Protein AF-A0A927H2R9-F1 (afdb_monomer_lite)

Secondary structure (DSSP, 8-state):
---SEEEEE---TTS-----TT--EEEEEEEEE-TTS-B--EEEEEEEEEETTS-EEE-TTEEEEEEEETTEEEEEEEEE-HHHH-GGGEEEEEEEEEEE-S-TTEEEE------TT---SB-TT--EEEEEE-GGGGSS-SS-SS-TT-EEEEEEE-EEEESS--SS--PPP----

Sequence (177 aa):
MQERISITNCCNVDIPFIPVEGANHGTILREPSDERGEPVPDYYVQLEGRRHHGGSEELQYFDVDMHAYSGDTSLRNFHVNLEELKPGSLQSLILRVIASSGSSFVTYHGISGDTNGGQQPYDADGTWHAALDLSPLLGDTEVKFFHPFTTTLVELRLNREPLPLTGPNKVCWFDQA

Radius of gyration: 17.59 Å; chains: 1; bounding box: 37×40×55 Å

Foldseek 3Di:
DDDQKDKAFDPDPPDDPDDDPLFFEKEKEPFQAEPVRHGQQDKDKWKWFDFPPGHIDTQVQWCPDWDQDPVGNSIIMTTGRCVVSVLVRTQWMKMKMKTDPQALFKAWAGDAPDPPPPDDQADSRRIGIHIDTCNVQSDPDPGHCDDGNTYMYMYGYIHMGTPDPPDDDDDDDDDDD

pLDDT: mean 77.11, std 12.77, range [37.03, 93.0]

Organism: NCBI:txid2772510

Structure (mmCIF, N/CA/C/O backbone):
data_AF-A0A927H2R9-F1
#
_entry.id   AF-A0A927H2R9-F1
#
loop_
_atom_site.group_PDB
_atom_site.id
_atom_site.type_symbol
_atom_site.label_atom_id
_atom_site.label_alt_id
_atom_site.label_comp_id
_atom_site.label_asym_id
_atom_site.label_entity_id
_atom_site.label_seq_id
_atom_site.pdbx_PDB_ins_code
_atom_site.Cartn_x
_atom_site.Cartn_y
_atom_site.Cartn_z
_atom_site.occupancy
_atom_site.B_iso_or_equiv
_atom_site.auth_seq_id
_atom_site.auth_comp_id
_atom_site.auth_asym_id
_atom_site.auth_atom_id
_atom_site.pdbx_PDB_model_num
ATOM 1 N N . MET A 1 1 ? -9.712 2.542 -19.108 1.00 37.03 1 MET A N 1
ATOM 2 C CA . MET A 1 1 ? -8.774 3.075 -18.100 1.00 37.03 1 MET A CA 1
ATOM 3 C C . MET A 1 1 ? -8.726 2.031 -17.003 1.00 37.03 1 MET A C 1
ATOM 5 O O . MET A 1 1 ? -9.767 1.770 -16.422 1.00 37.03 1 MET A O 1
ATOM 9 N N . GLN A 1 2 ? -7.614 1.313 -16.860 1.00 49.06 2 GLN A N 1
ATOM 10 C CA . GLN A 1 2 ? -7.497 0.233 -15.878 1.00 49.06 2 GLN A CA 1
ATOM 11 C C . GLN A 1 2 ? -7.221 0.851 -14.506 1.00 49.06 2 GLN A C 1
ATOM 13 O O . GLN A 1 2 ? -6.422 1.783 -14.403 1.00 49.06 2 GLN A O 1
ATOM 18 N N . GLU A 1 3 ? -7.925 0.377 -13.485 1.00 58.41 3 GLU A N 1
ATOM 19 C CA . GLU A 1 3 ? -7.729 0.794 -12.100 1.00 58.41 3 GLU A CA 1
ATOM 20 C C . GLU A 1 3 ? -6.330 0.345 -11.650 1.00 58.41 3 GLU A C 1
ATOM 22 O O . GLU A 1 3 ? -5.998 -0.840 -11.725 1.00 58.41 3 GLU A O 1
ATOM 27 N N . ARG A 1 4 ? -5.471 1.317 -11.309 1.00 74.69 4 ARG A N 1
ATOM 28 C CA . ARG A 1 4 ? -4.055 1.088 -10.957 1.00 74.69 4 ARG A CA 1
ATOM 29 C C . ARG A 1 4 ? -3.844 0.843 -9.464 1.00 74.69 4 ARG A C 1
ATOM 31 O O . ARG A 1 4 ? -2.785 0.361 -9.076 1.00 74.69 4 ARG A O 1
ATOM 38 N N . ILE A 1 5 ? -4.836 1.204 -8.654 1.00 77.88 5 ILE A N 1
ATOM 39 C CA . ILE A 1 5 ? -4.886 0.967 -7.214 1.00 77.88 5 ILE A CA 1
ATOM 40 C C . ILE A 1 5 ? -6.316 0.597 -6.866 1.00 77.88 5 ILE A C 1
ATOM 42 O O . ILE A 1 5 ? -7.228 1.331 -7.239 1.00 77.88 5 ILE A O 1
ATOM 46 N N . SER A 1 6 ? -6.484 -0.488 -6.120 1.00 83.19 6 SER A N 1
ATOM 47 C CA . SER A 1 6 ? -7.757 -0.862 -5.510 1.00 83.19 6 SER A CA 1
ATOM 48 C C . SER A 1 6 ? -7.561 -1.030 -4.010 1.00 83.19 6 SER A C 1
ATOM 50 O O . SER A 1 6 ? -6.580 -1.632 -3.568 1.00 83.19 6 SER A O 1
ATOM 52 N N . ILE A 1 7 ? -8.476 -0.466 -3.223 1.00 84.81 7 ILE A N 1
ATOM 53 C CA . ILE A 1 7 ? -8.497 -0.614 -1.768 1.00 84.81 7 ILE A CA 1
ATOM 54 C C . ILE A 1 7 ? -9.873 -1.131 -1.383 1.00 84.81 7 ILE A C 1
ATOM 56 O O . ILE A 1 7 ? -10.887 -0.506 -1.689 1.00 84.81 7 ILE A O 1
ATOM 60 N N . THR A 1 8 ? -9.911 -2.292 -0.737 1.00 84.12 8 THR A N 1
ATOM 61 C CA . THR A 1 8 ? -11.159 -2.991 -0.406 1.00 84.12 8 THR A CA 1
ATOM 62 C C . THR A 1 8 ? -11.066 -3.668 0.955 1.00 84.12 8 THR A C 1
ATOM 64 O O . THR A 1 8 ? -9.979 -3.938 1.463 1.00 84.12 8 THR A O 1
ATOM 67 N N . ASN A 1 9 ? -12.212 -3.966 1.568 1.00 82.44 9 ASN A N 1
ATOM 68 C CA . ASN A 1 9 ? -12.231 -4.833 2.744 1.00 82.44 9 ASN A CA 1
ATOM 69 C C . ASN A 1 9 ? -11.858 -6.257 2.311 1.00 82.44 9 ASN A C 1
ATOM 71 O O . ASN A 1 9 ? -12.445 -6.800 1.373 1.00 82.44 9 ASN A O 1
ATOM 75 N N . CYS A 1 10 ? -10.889 -6.870 2.985 1.00 75.62 10 CYS A N 1
ATOM 76 C CA . CYS A 1 10 ? -10.442 -8.208 2.634 1.00 75.62 10 CYS A CA 1
ATOM 77 C C . CYS A 1 10 ? -11.436 -9.257 3.148 1.00 75.62 10 CYS A C 1
ATOM 79 O O . CYS A 1 10 ? -11.707 -9.337 4.345 1.00 75.62 10 CYS A O 1
ATOM 81 N N . CYS A 1 11 ? -11.945 -10.095 2.245 1.00 67.38 11 CYS A N 1
ATOM 82 C CA . CYS A 1 11 ? -12.765 -11.265 2.572 1.00 67.38 11 CYS A CA 1
ATOM 83 C C . CYS A 1 11 ? -12.042 -12.597 2.311 1.00 67.38 11 CYS A C 1
ATOM 85 O O . CYS A 1 11 ? -12.672 -13.653 2.353 1.00 67.38 11 CYS A O 1
ATOM 87 N N . ASN A 1 12 ? -10.749 -12.559 1.969 1.00 64.12 12 ASN A N 1
ATOM 88 C CA . ASN A 1 12 ? -10.028 -13.750 1.542 1.00 64.12 12 ASN A CA 1
ATOM 89 C C . ASN A 1 12 ? -9.685 -14.642 2.744 1.00 64.12 12 ASN A C 1
ATOM 91 O O . ASN A 1 12 ? -8.785 -14.334 3.522 1.00 64.12 12 ASN A O 1
ATOM 95 N N . VAL A 1 13 ? -10.413 -15.751 2.872 1.00 60.00 13 VAL A N 1
ATOM 96 C CA . VAL A 1 13 ? -10.238 -16.769 3.921 1.00 60.00 13 VAL A CA 1
ATOM 97 C C . VAL A 1 13 ? -8.981 -17.625 3.738 1.00 60.00 13 VAL A C 1
ATOM 99 O O . VAL A 1 13 ? -8.578 -18.296 4.684 1.00 60.00 13 VAL A O 1
ATOM 102 N N . ASP A 1 14 ? -8.342 -17.575 2.566 1.00 58.56 14 ASP A N 1
ATOM 103 C CA . ASP A 1 14 ? -7.143 -18.367 2.263 1.00 58.56 14 ASP A CA 1
ATOM 104 C C . ASP A 1 14 ? -5.834 -17.683 2.697 1.00 58.56 14 ASP A C 1
ATOM 106 O O . ASP A 1 14 ? -4.761 -18.287 2.632 1.00 58.56 14 ASP A O 1
ATOM 110 N N . ILE A 1 15 ? -5.899 -16.427 3.154 1.00 61.75 15 ILE A N 1
ATOM 111 C CA . ILE A 1 15 ? -4.728 -15.709 3.663 1.00 61.75 15 ILE A CA 1
ATOM 112 C C . ILE A 1 15 ? -4.642 -15.949 5.172 1.00 61.75 15 ILE A C 1
ATOM 114 O O . ILE A 1 15 ? -5.603 -15.649 5.886 1.00 61.75 15 ILE A O 1
ATOM 118 N N . PRO A 1 16 ? -3.517 -16.475 5.690 1.00 58.66 16 PRO A N 1
ATOM 119 C CA . PRO A 1 16 ? -3.391 -16.751 7.110 1.00 58.66 16 PRO A CA 1
ATOM 120 C C . PRO A 1 16 ? -3.493 -15.445 7.901 1.00 58.66 16 PRO A C 1
ATOM 122 O O . PRO A 1 16 ? -2.617 -14.582 7.837 1.00 58.66 16 PRO A O 1
ATOM 125 N N . PHE A 1 17 ? -4.572 -15.305 8.670 1.00 65.06 17 PHE A N 1
ATOM 126 C CA . PHE A 1 17 ? -4.634 -14.319 9.736 1.00 65.06 17 PHE A CA 1
ATOM 127 C C . PHE A 1 17 ? -3.810 -14.853 10.906 1.00 65.06 17 PHE A C 1
ATOM 129 O O . PHE A 1 17 ? -4.227 -15.790 11.589 1.00 65.06 17 PHE A O 1
ATOM 136 N N . ILE A 1 18 ? -2.623 -14.286 11.104 1.00 69.81 18 ILE A N 1
ATOM 137 C CA . ILE A 1 18 ? -1.761 -14.603 12.240 1.00 69.81 18 ILE A CA 1
ATOM 138 C C . ILE A 1 18 ? -2.035 -13.547 13.314 1.00 69.81 18 ILE A C 1
ATOM 140 O O . ILE A 1 18 ? -1.787 -12.366 13.078 1.00 69.81 18 ILE A O 1
ATOM 144 N N . PRO A 1 19 ? -2.589 -13.919 14.480 1.00 70.12 19 PRO A N 1
ATOM 145 C CA . PRO A 1 19 ? -2.711 -12.985 15.586 1.00 70.12 19 PRO A CA 1
ATOM 146 C C . PRO A 1 19 ? -1.312 -12.588 16.065 1.00 70.12 19 PRO A C 1
ATOM 148 O O . PRO A 1 19 ? -0.526 -13.451 16.453 1.00 70.12 19 PRO A O 1
ATOM 151 N N . VAL A 1 20 ? -1.026 -11.289 16.059 1.00 77.81 20 VAL A N 1
ATOM 152 C CA . VAL A 1 20 ? 0.207 -10.716 16.608 1.00 77.81 20 VAL A CA 1
ATOM 153 C C . VAL A 1 20 ? -0.160 -9.981 17.890 1.00 77.81 20 VAL A C 1
ATOM 155 O O . VAL A 1 20 ? -1.129 -9.220 17.919 1.00 77.81 20 VAL A O 1
ATOM 158 N N . GLU A 1 21 ? 0.573 -10.234 18.972 1.00 80.19 21 GLU A N 1
ATOM 159 C CA . GLU A 1 21 ? 0.324 -9.569 20.252 1.00 80.19 21 GLU A CA 1
ATOM 160 C C . GLU A 1 21 ? 0.441 -8.045 20.093 1.00 80.19 21 GLU A C 1
ATOM 162 O O . GLU A 1 21 ? 1.372 -7.538 19.475 1.00 80.19 21 GLU A O 1
ATOM 167 N N . GLY A 1 22 ? -0.544 -7.311 20.612 1.00 82.81 22 GLY A N 1
ATOM 168 C CA . GLY A 1 22 ? -0.628 -5.857 20.461 1.00 82.81 22 GLY A CA 1
ATOM 169 C C . GLY A 1 22 ? -1.193 -5.382 19.117 1.00 82.81 22 GLY A C 1
ATOM 170 O O . GLY A 1 22 ? -1.688 -4.264 19.046 1.00 82.81 22 GLY A O 1
ATOM 171 N N . ALA A 1 23 ? -1.228 -6.203 18.064 1.00 83.94 23 ALA A N 1
ATOM 172 C CA . ALA A 1 23 ? -1.874 -5.822 16.810 1.00 83.94 23 ALA A CA 1
ATOM 173 C C . ALA A 1 23 ? -3.375 -6.140 16.836 1.00 83.94 23 ALA A C 1
ATOM 175 O O . ALA A 1 23 ? -3.801 -7.241 17.184 1.00 83.94 23 ALA A O 1
ATOM 176 N N . ASN A 1 24 ? -4.196 -5.178 16.422 1.00 86.19 24 ASN A N 1
ATOM 177 C CA . ASN A 1 24 ? -5.655 -5.324 16.372 1.00 86.19 24 ASN A CA 1
ATOM 178 C C . ASN A 1 24 ? -6.247 -4.941 15.006 1.00 86.19 24 ASN A C 1
ATOM 180 O O . ASN A 1 24 ? -7.467 -4.885 14.853 1.00 86.19 24 ASN A O 1
ATOM 184 N N . HIS A 1 25 ? -5.394 -4.717 14.008 1.00 84.38 25 HIS A N 1
ATOM 185 C CA . HIS A 1 25 ? -5.754 -4.508 12.613 1.00 84.38 25 HIS A CA 1
ATOM 186 C C . HIS A 1 25 ? -4.673 -5.095 11.701 1.00 84.38 25 HIS A C 1
ATOM 188 O O . HIS A 1 25 ? -3.488 -5.043 12.028 1.00 84.38 25 HIS A O 1
ATOM 194 N N . GLY A 1 26 ? -5.080 -5.658 10.564 1.00 81.62 26 GLY A N 1
ATOM 195 C CA . GLY A 1 26 ? -4.158 -6.147 9.537 1.00 81.62 26 GLY A CA 1
ATOM 196 C C . GLY A 1 26 ? -4.320 -5.371 8.236 1.00 81.62 26 GLY A C 1
ATOM 197 O O . GLY A 1 26 ? -5.429 -4.997 7.859 1.00 81.62 26 GLY A O 1
ATOM 198 N N . THR A 1 27 ? -3.235 -5.157 7.510 1.00 79.50 27 THR A N 1
ATOM 199 C CA . THR A 1 27 ? -3.252 -4.608 6.155 1.00 79.50 27 THR A CA 1
ATOM 200 C C . THR A 1 27 ? -2.537 -5.580 5.237 1.00 79.50 27 THR A C 1
ATOM 202 O O . THR A 1 27 ? -1.360 -5.864 5.418 1.00 79.50 27 THR A O 1
ATOM 205 N N . ILE A 1 28 ? -3.239 -6.083 4.230 1.00 77.62 28 ILE A N 1
ATOM 206 C CA . ILE A 1 28 ? -2.649 -6.950 3.216 1.00 77.62 28 ILE A CA 1
ATOM 207 C C . ILE A 1 28 ? -2.330 -6.096 2.000 1.00 77.62 28 ILE A C 1
ATOM 209 O O . ILE A 1 28 ? -3.234 -5.517 1.396 1.00 77.62 28 ILE A O 1
ATOM 213 N N . LEU A 1 29 ? -1.059 -6.072 1.607 1.00 75.88 29 LEU A N 1
ATOM 214 C CA . LEU A 1 29 ? -0.679 -5.670 0.262 1.00 75.88 29 LEU A CA 1
ATOM 215 C C . LEU A 1 29 ? -0.676 -6.923 -0.608 1.00 75.88 29 LEU A C 1
ATOM 217 O O . LEU A 1 29 ? 0.130 -7.834 -0.395 1.00 75.88 29 LEU A O 1
ATOM 221 N N . ARG A 1 30 ? -1.616 -6.987 -1.549 1.00 67.81 30 ARG A N 1
ATOM 222 C CA . ARG A 1 30 ? -1.747 -8.116 -2.461 1.00 67.81 30 ARG A CA 1
ATOM 223 C C . ARG A 1 30 ? -1.168 -7.761 -3.815 1.00 67.81 30 ARG A C 1
ATOM 225 O O . ARG A 1 30 ? -1.626 -6.803 -4.430 1.00 67.81 30 ARG A O 1
ATOM 232 N N . GLU A 1 31 ? -0.205 -8.579 -4.236 1.00 67.31 31 GLU A N 1
ATOM 233 C CA . GLU A 1 31 ? 0.329 -8.664 -5.593 1.00 67.31 31 GLU A CA 1
ATOM 234 C C . GLU A 1 31 ? 0.568 -7.268 -6.180 1.00 67.31 31 GLU A C 1
ATOM 236 O O . GLU A 1 31 ? -0.122 -6.889 -7.133 1.00 67.31 31 GLU A O 1
ATOM 241 N N . PRO A 1 32 ? 1.519 -6.467 -5.640 1.00 71.19 32 PRO A N 1
ATOM 242 C CA . PRO A 1 32 ? 2.119 -5.455 -6.483 1.00 71.19 32 PRO A CA 1
ATOM 243 C C . PRO A 1 32 ? 2.595 -6.193 -7.734 1.00 71.19 32 PRO A C 1
ATOM 245 O O . PRO A 1 32 ? 3.472 -7.050 -7.666 1.00 71.19 32 PRO A O 1
ATOM 248 N N . SER A 1 33 ? 1.907 -5.954 -8.841 1.00 79.94 33 SER A N 1
ATOM 249 C CA . SER A 1 33 ? 2.066 -6.693 -10.088 1.00 79.94 33 SER A CA 1
ATOM 250 C C . SER A 1 33 ? 2.318 -5.705 -11.205 1.00 79.94 33 SER A C 1
ATOM 252 O O . SER A 1 33 ? 1.839 -4.565 -11.167 1.00 79.94 33 SER A O 1
ATOM 254 N N . ASP A 1 34 ? 3.117 -6.119 -12.179 1.00 82.50 34 ASP A N 1
ATOM 255 C CA . ASP A 1 34 ? 3.287 -5.333 -13.385 1.00 82.50 34 ASP A CA 1
ATOM 256 C C . ASP A 1 34 ? 2.069 -5.472 -14.324 1.00 82.50 34 ASP A C 1
ATOM 258 O O . ASP A 1 34 ? 1.121 -6.222 -14.072 1.00 82.50 34 ASP A O 1
ATOM 262 N N . GLU A 1 35 ? 2.069 -4.750 -15.443 1.00 80.88 35 GLU A N 1
ATOM 263 C CA . GLU A 1 35 ? 0.966 -4.744 -16.404 1.00 80.88 35 GLU A CA 1
ATOM 264 C C . GLU A 1 35 ? 0.747 -6.096 -17.098 1.00 80.88 35 GLU A C 1
ATOM 266 O O . GLU A 1 35 ? -0.255 -6.279 -17.794 1.00 80.88 35 GLU A O 1
ATOM 271 N N . ARG A 1 36 ? 1.684 -7.034 -16.930 1.00 82.56 36 ARG A N 1
ATOM 272 C CA . ARG A 1 36 ? 1.667 -8.388 -17.492 1.00 82.56 36 ARG A CA 1
ATOM 273 C C . ARG A 1 36 ? 1.164 -9.409 -16.475 1.00 82.56 36 ARG A C 1
ATOM 275 O O . ARG A 1 36 ? 0.978 -10.565 -16.843 1.00 82.56 36 ARG A O 1
ATOM 282 N N . GLY A 1 37 ? 0.898 -8.977 -15.240 1.00 79.12 37 GLY A N 1
ATOM 283 C CA . GLY A 1 37 ? 0.522 -9.846 -14.132 1.00 79.12 37 GLY A CA 1
ATOM 284 C C . GLY A 1 37 ? 1.718 -10.539 -13.482 1.00 79.12 37 GLY A C 1
ATOM 285 O O . GLY A 1 37 ? 1.513 -11.492 -12.735 1.00 79.12 37 GLY A O 1
ATOM 286 N N . GLU A 1 38 ? 2.948 -10.092 -13.756 1.00 82.31 38 GLU A N 1
ATOM 287 C CA . GLU A 1 38 ? 4.133 -10.621 -13.084 1.00 82.31 38 GLU A CA 1
ATOM 288 C C . GLU A 1 38 ? 4.301 -9.943 -11.715 1.00 82.31 38 GLU A C 1
ATOM 290 O O . GLU A 1 38 ? 4.062 -8.736 -11.592 1.00 82.31 38 GLU A O 1
ATOM 295 N N . PRO A 1 39 ? 4.717 -10.680 -10.672 1.00 82.00 39 PRO A N 1
ATOM 296 C CA . PRO A 1 39 ? 4.895 -10.119 -9.339 1.00 82.00 39 PRO A CA 1
ATOM 297 C C . PRO A 1 39 ? 6.041 -9.101 -9.303 1.00 82.00 39 PRO A C 1
ATOM 299 O O . PRO A 1 39 ? 7.052 -9.238 -9.994 1.00 82.00 39 PRO A O 1
ATOM 302 N N . VAL A 1 40 ? 5.914 -8.111 -8.421 1.00 84.25 40 VAL A N 1
ATOM 303 C CA . VAL A 1 40 ? 6.962 -7.157 -8.045 1.00 84.25 40 VAL A CA 1
ATOM 304 C C . VAL A 1 40 ? 7.588 -7.658 -6.739 1.00 84.25 40 VAL A C 1
ATOM 306 O O . VAL A 1 40 ? 7.020 -7.447 -5.667 1.00 84.25 40 VAL A O 1
ATOM 309 N N . PRO A 1 41 ? 8.727 -8.373 -6.785 1.00 75.56 41 PRO A N 1
ATOM 310 C CA . PRO A 1 41 ? 9.255 -9.064 -5.608 1.00 75.56 41 PRO A CA 1
ATOM 311 C C . PRO A 1 41 ? 9.970 -8.127 -4.627 1.00 75.56 41 PRO A C 1
ATOM 313 O O . PRO A 1 41 ? 9.967 -8.382 -3.420 1.00 75.56 41 PRO A O 1
ATOM 316 N N . ASP A 1 42 ? 10.583 -7.058 -5.138 1.00 85.25 42 ASP A N 1
ATOM 317 C CA . ASP A 1 42 ? 11.377 -6.116 -4.356 1.00 85.25 42 ASP A CA 1
ATOM 318 C C . ASP A 1 42 ? 10.653 -4.776 -4.259 1.00 85.25 42 ASP A C 1
ATOM 320 O O . ASP A 1 42 ? 10.629 -3.969 -5.194 1.00 85.25 42 ASP A O 1
ATOM 324 N N . TYR A 1 43 ? 10.001 -4.576 -3.120 1.00 86.38 43 TYR A N 1
ATOM 325 C CA . TYR A 1 43 ? 9.338 -3.333 -2.796 1.00 86.38 43 TYR A CA 1
ATOM 326 C C . TYR A 1 43 ? 9.353 -3.089 -1.289 1.00 86.38 43 TYR A C 1
ATOM 328 O O . TYR A 1 43 ? 9.399 -4.012 -0.474 1.00 86.38 43 TYR A O 1
ATOM 336 N N . TYR A 1 44 ? 9.256 -1.816 -0.940 1.00 86.81 44 TYR A N 1
ATOM 337 C CA . TYR A 1 44 ? 9.148 -1.308 0.411 1.00 86.81 44 TYR A CA 1
ATOM 338 C C . TYR A 1 44 ? 7.935 -0.384 0.494 1.00 86.81 44 TYR A C 1
ATOM 340 O O . TYR A 1 44 ? 7.669 0.398 -0.423 1.00 86.81 44 TYR A O 1
ATOM 348 N N . VAL A 1 45 ? 7.191 -0.482 1.592 1.00 86.69 45 VAL A N 1
ATOM 349 C CA . VAL A 1 45 ? 6.050 0.387 1.871 1.00 86.69 45 VAL A CA 1
ATOM 350 C C . VAL A 1 45 ? 6.194 1.026 3.236 1.00 86.69 45 VAL A C 1
ATOM 352 O O . VAL A 1 45 ? 6.668 0.400 4.176 1.00 86.69 45 VAL A O 1
ATOM 355 N N . GLN A 1 46 ? 5.746 2.269 3.343 1.00 87.31 46 GLN A N 1
ATOM 356 C CA . GLN A 1 46 ? 5.787 3.030 4.583 1.00 87.31 46 GLN A CA 1
ATOM 357 C C . GLN A 1 46 ? 4.562 3.927 4.672 1.00 87.31 46 GLN A C 1
ATOM 359 O O . GLN A 1 46 ? 4.179 4.557 3.687 1.00 87.31 46 GLN A O 1
ATOM 364 N N . LEU A 1 47 ? 3.960 4.021 5.855 1.00 89.19 47 LEU A N 1
ATOM 365 C CA . LEU A 1 47 ? 2.903 4.992 6.109 1.00 89.19 47 LEU A CA 1
ATOM 366 C C . LEU A 1 47 ? 3.464 6.239 6.792 1.00 89.19 47 LEU A C 1
ATOM 368 O O . LEU A 1 47 ? 4.187 6.161 7.783 1.00 89.19 47 LEU A O 1
ATOM 372 N N . GLU A 1 48 ? 3.068 7.400 6.289 1.00 91.44 48 GLU A N 1
ATOM 373 C CA . GLU A 1 48 ? 3.296 8.693 6.921 1.00 91.44 48 GLU A CA 1
ATOM 374 C C . GLU A 1 48 ? 1.964 9.317 7.314 1.00 91.44 48 GLU A C 1
ATOM 376 O O . GLU A 1 48 ? 0.990 9.290 6.560 1.00 91.44 48 GLU A O 1
ATOM 381 N N . GLY A 1 49 ? 1.921 9.906 8.501 1.00 91.19 49 GLY A N 1
ATOM 382 C CA . GLY A 1 49 ? 0.742 10.573 9.020 1.00 91.19 49 GLY A CA 1
ATOM 383 C C . GLY A 1 49 ? 1.064 11.976 9.497 1.00 91.19 49 GLY A C 1
ATOM 384 O O . GLY A 1 49 ? 2.158 12.255 9.981 1.00 91.19 49 GLY A O 1
ATOM 385 N N . ARG A 1 50 ? 0.083 12.872 9.414 1.00 92.44 50 ARG A N 1
ATOM 386 C CA . ARG A 1 50 ? 0.128 14.161 10.114 1.00 92.44 50 ARG A CA 1
ATOM 387 C C . ARG A 1 50 ? -0.975 14.187 11.147 1.00 92.44 50 ARG A C 1
ATOM 389 O O . ARG A 1 50 ? -2.120 13.916 10.804 1.00 92.44 50 ARG A O 1
ATOM 396 N N . ARG A 1 51 ? -0.671 14.545 12.395 1.00 90.69 51 ARG A N 1
ATOM 397 C CA . ARG A 1 51 ? -1.687 14.653 13.459 1.00 90.69 51 ARG A CA 1
ATOM 398 C C . ARG A 1 51 ? -2.302 16.049 13.528 1.00 90.69 51 ARG A C 1
ATOM 400 O O . ARG A 1 51 ? -1.636 17.034 13.221 1.00 90.69 51 ARG A O 1
ATOM 407 N N . HIS A 1 52 ? -3.536 16.149 14.029 1.00 81.94 52 HIS A N 1
ATOM 408 C CA . HIS A 1 52 ? -4.239 17.432 14.219 1.00 81.94 52 HIS A CA 1
ATOM 409 C C . HIS A 1 52 ? -3.448 18.473 15.035 1.00 81.94 52 HIS A C 1
ATOM 411 O O . HIS A 1 52 ? -3.567 19.673 14.794 1.00 81.94 52 HIS A O 1
ATOM 417 N N . HIS A 1 53 ? -2.633 18.019 15.990 1.00 76.31 53 HIS A N 1
ATOM 418 C CA . HIS A 1 53 ? -1.804 18.867 16.854 1.00 76.31 53 HIS A CA 1
ATOM 419 C C . HIS A 1 53 ? -0.313 18.488 16.803 1.00 76.31 53 HIS A C 1
ATOM 421 O O . HIS A 1 53 ? 0.412 18.724 17.766 1.00 76.31 53 HIS A O 1
ATOM 427 N N . GLY A 1 54 ? 0.145 17.887 15.699 1.00 76.69 54 GLY A N 1
ATOM 428 C CA . GLY A 1 54 ? 1.515 17.388 15.551 1.00 76.69 54 GLY A CA 1
ATOM 429 C C . GLY A 1 54 ? 2.144 17.687 14.190 1.00 76.69 54 GLY A C 1
ATOM 430 O O . GLY A 1 54 ? 1.513 18.256 13.295 1.00 76.69 54 GLY A O 1
ATOM 431 N N . GLY A 1 55 ? 3.417 17.313 14.058 1.00 78.44 55 GLY A N 1
ATOM 432 C CA . GLY A 1 55 ? 4.138 17.326 12.786 1.00 78.44 55 GLY A CA 1
ATOM 433 C C . GLY A 1 55 ? 3.747 16.155 11.880 1.00 78.44 55 GLY A C 1
ATOM 434 O O . GLY A 1 55 ? 2.914 15.324 12.242 1.00 78.44 55 GLY A O 1
ATOM 435 N N . SER A 1 56 ? 4.353 16.115 10.693 1.00 83.19 56 SER A N 1
ATOM 436 C CA . SER A 1 56 ? 4.380 14.898 9.878 1.00 83.19 56 SER A CA 1
ATOM 437 C C . SER A 1 56 ? 5.323 13.898 10.535 1.00 83.19 56 SER A C 1
ATOM 439 O O . SER A 1 56 ? 6.416 14.283 10.952 1.00 83.19 56 SER A O 1
ATOM 441 N N . GLU A 1 57 ? 4.913 12.643 10.618 1.00 87.50 57 GLU A N 1
ATOM 442 C CA . GLU A 1 57 ? 5.708 11.562 11.187 1.00 87.50 57 GLU A CA 1
ATOM 443 C C . GLU A 1 57 ? 5.546 10.282 10.372 1.00 87.50 57 GLU A C 1
ATOM 445 O O . GLU A 1 57 ? 4.517 10.044 9.736 1.00 87.50 57 GLU A O 1
ATOM 450 N N . GLU A 1 58 ? 6.575 9.446 10.412 1.00 86.50 58 GLU A N 1
ATOM 451 C CA . GLU A 1 58 ? 6.456 8.053 10.017 1.00 86.50 58 GLU A CA 1
ATOM 452 C C . GLU A 1 58 ? 5.624 7.308 11.061 1.00 86.50 58 GLU A C 1
ATOM 454 O O . GLU A 1 58 ? 5.856 7.421 12.268 1.00 86.50 58 GLU A O 1
ATOM 459 N N . LEU A 1 59 ? 4.643 6.542 10.597 1.00 84.94 59 LEU A N 1
ATOM 460 C CA . LEU A 1 59 ? 3.796 5.740 11.462 1.00 84.94 59 LEU A CA 1
ATOM 461 C C . LEU A 1 59 ? 4.529 4.439 11.791 1.00 84.94 59 LEU A C 1
ATOM 463 O O . LEU A 1 59 ? 4.230 3.406 11.219 1.00 84.94 59 LEU A O 1
ATOM 467 N N . GLN A 1 60 ? 5.473 4.496 12.733 1.00 72.12 60 GLN A N 1
ATOM 468 C CA . GLN A 1 60 ? 6.355 3.376 13.118 1.00 72.12 60 GLN A CA 1
ATOM 469 C C . GLN A 1 60 ? 5.625 2.115 13.622 1.00 72.12 60 GLN A C 1
ATOM 471 O O . GLN A 1 60 ? 6.229 1.057 13.734 1.00 72.12 60 GLN A O 1
ATOM 476 N N . TYR A 1 61 ? 4.331 2.218 13.938 1.00 67.06 61 TYR A N 1
ATOM 477 C CA . TYR A 1 61 ? 3.469 1.080 14.290 1.00 67.06 61 TYR A CA 1
ATOM 478 C C . TYR A 1 61 ? 2.834 0.405 13.063 1.00 67.06 61 TYR A C 1
ATOM 480 O O . TYR A 1 61 ? 1.986 -0.477 13.198 1.00 67.06 61 TYR A O 1
ATOM 488 N N . PHE A 1 62 ? 3.185 0.868 11.867 1.00 65.00 62 PHE A N 1
ATOM 489 C CA . PHE A 1 62 ? 2.994 0.160 10.617 1.00 65.00 62 PHE A CA 1
ATOM 490 C C . PHE A 1 62 ? 4.205 -0.754 10.444 1.00 65.00 62 PHE A C 1
ATOM 492 O O . PHE A 1 62 ? 5.325 -0.258 10.451 1.00 65.00 62 PHE A O 1
ATOM 499 N N . ASP A 1 63 ? 3.963 -2.058 10.312 1.00 62.34 63 ASP A N 1
ATOM 500 C CA . ASP A 1 63 ? 4.993 -3.106 10.235 1.00 62.34 63 ASP A CA 1
ATOM 501 C C . ASP A 1 63 ? 5.557 -3.601 11.582 1.00 62.34 63 ASP A C 1
ATOM 503 O O . ASP A 1 63 ? 6.728 -3.951 11.697 1.00 62.34 63 ASP A O 1
ATOM 507 N N . VAL A 1 64 ? 4.709 -3.684 12.621 1.00 57.47 64 VAL A N 1
ATOM 508 C CA . VAL A 1 64 ? 5.086 -4.357 13.888 1.00 57.47 64 VAL A CA 1
ATOM 509 C C . VAL A 1 64 ? 5.475 -5.821 13.640 1.00 57.47 64 VAL A C 1
ATOM 511 O O . VAL A 1 64 ? 6.324 -6.365 14.345 1.00 57.47 64 VAL A O 1
ATOM 514 N N . ASP A 1 65 ? 4.874 -6.438 12.622 1.00 62.84 65 ASP A N 1
ATOM 515 C CA . ASP A 1 65 ? 5.296 -7.723 12.084 1.00 62.84 65 ASP A CA 1
ATOM 516 C C . ASP A 1 65 ? 4.964 -7.789 10.586 1.00 62.84 65 ASP A C 1
ATOM 518 O O . ASP A 1 65 ? 3.827 -7.497 10.185 1.00 62.84 65 ASP A O 1
ATOM 522 N N . MET A 1 66 ? 5.964 -8.170 9.788 1.00 65.12 66 MET A N 1
ATOM 523 C CA . MET A 1 66 ? 5.859 -8.361 8.346 1.00 65.12 66 MET A CA 1
ATOM 524 C C . MET A 1 66 ? 5.889 -9.851 8.038 1.00 65.12 66 MET A C 1
ATOM 526 O O . MET A 1 66 ? 6.889 -10.539 8.272 1.00 65.12 66 MET A O 1
ATOM 530 N N . HIS A 1 67 ? 4.845 -10.351 7.390 1.00 67.56 67 HIS A N 1
ATOM 531 C CA . HIS A 1 67 ? 4.835 -11.729 6.914 1.00 67.56 67 HIS A CA 1
ATOM 532 C C . HIS A 1 67 ? 4.705 -11.773 5.399 1.00 67.56 67 HIS A C 1
ATOM 534 O O . HIS A 1 67 ? 3.666 -11.422 4.839 1.00 67.56 67 HIS A O 1
ATOM 540 N N . ALA A 1 68 ? 5.773 -12.227 4.739 1.00 67.56 68 ALA A N 1
ATOM 541 C CA . ALA A 1 68 ? 5.718 -12.596 3.333 1.00 67.56 68 ALA A CA 1
ATOM 542 C C . ALA A 1 68 ? 5.023 -13.956 3.189 1.00 67.56 68 ALA A C 1
ATOM 544 O O . ALA A 1 68 ? 5.312 -14.896 3.938 1.00 67.56 68 ALA A O 1
ATOM 545 N N . TYR A 1 69 ? 4.121 -14.088 2.220 1.00 68.44 69 TYR A N 1
ATOM 546 C CA . TYR A 1 69 ? 3.510 -15.381 1.935 1.00 68.44 69 TYR A CA 1
ATOM 547 C C . TYR A 1 69 ? 4.529 -16.310 1.264 1.00 68.44 69 TYR A C 1
ATOM 549 O O . TYR A 1 69 ? 5.151 -15.965 0.265 1.00 68.44 69 TYR A O 1
ATOM 557 N N . SER A 1 70 ? 4.699 -17.523 1.796 1.00 65.75 70 SER A N 1
ATOM 558 C CA . SER A 1 70 ? 5.717 -18.460 1.286 1.00 65.75 70 SER A CA 1
ATOM 559 C C . SER A 1 70 ? 5.502 -18.900 -0.169 1.00 65.75 70 SER A C 1
ATOM 561 O O . SER A 1 70 ? 6.472 -19.244 -0.841 1.00 65.75 70 SER A O 1
ATOM 563 N N . GLY A 1 71 ? 4.256 -18.887 -0.657 1.00 67.56 71 GLY A N 1
ATOM 564 C CA . GLY A 1 71 ? 3.934 -19.201 -2.051 1.00 67.56 71 GLY A CA 1
ATOM 565 C C . GLY A 1 71 ? 4.138 -18.032 -3.019 1.00 67.56 71 GLY A C 1
ATOM 566 O O . GLY A 1 71 ? 4.297 -18.273 -4.210 1.00 67.56 71 GLY A O 1
ATOM 567 N N . ASP A 1 72 ? 4.150 -16.793 -2.515 1.00 69.00 72 ASP A N 1
ATOM 568 C CA . ASP A 1 72 ? 4.341 -15.564 -3.289 1.00 69.00 72 ASP A CA 1
ATOM 569 C C . ASP A 1 72 ? 4.850 -14.441 -2.373 1.00 69.00 72 ASP A C 1
ATOM 571 O O . ASP A 1 72 ? 4.108 -13.859 -1.580 1.00 69.00 72 ASP A O 1
ATOM 575 N N . THR A 1 73 ? 6.134 -14.117 -2.498 1.00 69.69 73 THR A N 1
ATOM 576 C CA . THR A 1 73 ? 6.802 -13.112 -1.662 1.00 69.69 73 THR A CA 1
ATOM 577 C C . THR A 1 73 ? 6.391 -11.673 -1.977 1.00 69.69 73 THR A C 1
ATOM 579 O O . THR A 1 73 ? 6.794 -10.763 -1.251 1.00 69.69 73 THR A O 1
ATOM 582 N N . SER A 1 74 ? 5.613 -11.450 -3.042 1.00 70.25 74 SER A N 1
ATOM 583 C CA . SER A 1 74 ? 4.995 -10.153 -3.323 1.00 70.25 74 SER A CA 1
ATOM 584 C C . SER A 1 74 ? 3.785 -9.876 -2.422 1.00 70.25 74 SER A C 1
ATOM 586 O O . SER A 1 74 ? 3.392 -8.726 -2.255 1.00 70.25 74 SER A O 1
ATOM 5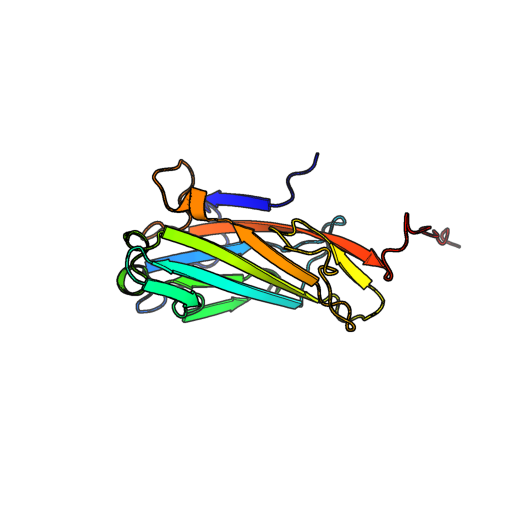88 N N . LEU A 1 75 ? 3.209 -10.908 -1.796 1.00 75.06 75 LEU A N 1
ATOM 589 C CA . LEU A 1 75 ? 2.173 -10.750 -0.783 1.00 75.06 75 LEU A CA 1
ATOM 590 C C . LEU A 1 75 ? 2.814 -10.433 0.561 1.00 75.06 75 LEU A C 1
ATOM 592 O O . LEU A 1 75 ? 3.595 -11.233 1.086 1.00 75.06 75 LEU A O 1
ATOM 596 N N . ARG A 1 76 ? 2.421 -9.309 1.159 1.00 78.94 76 ARG A N 1
ATOM 597 C CA . ARG A 1 76 ? 2.830 -8.956 2.522 1.00 78.94 76 ARG A CA 1
ATOM 598 C C . ARG A 1 76 ? 1.622 -8.605 3.366 1.00 78.94 76 ARG A C 1
ATOM 600 O O . ARG A 1 76 ? 0.745 -7.857 2.932 1.00 78.94 76 ARG A O 1
ATOM 607 N N . ASN A 1 77 ? 1.595 -9.149 4.575 1.00 80.00 77 ASN A N 1
ATOM 608 C CA . ASN A 1 77 ? 0.659 -8.743 5.610 1.00 80.00 77 ASN A CA 1
ATOM 609 C C . ASN A 1 77 ? 1.399 -7.881 6.634 1.00 80.00 77 ASN A C 1
ATOM 611 O O . ASN A 1 77 ? 2.436 -8.298 7.147 1.00 80.00 77 ASN A O 1
ATOM 615 N N . PHE A 1 78 ? 0.853 -6.697 6.884 1.00 84.50 78 PHE A N 1
ATOM 616 C CA . PHE A 1 78 ? 1.336 -5.712 7.836 1.00 84.50 78 PHE A CA 1
ATOM 617 C C . PHE A 1 78 ? 0.380 -5.681 9.018 1.00 84.50 78 PHE A C 1
ATOM 619 O O . PHE A 1 78 ? -0.807 -5.371 8.874 1.00 84.50 78 PHE A O 1
ATOM 626 N N . HIS A 1 79 ? 0.901 -5.976 10.199 1.00 83.00 79 HIS A N 1
ATOM 627 C CA . HIS A 1 79 ? 0.129 -5.919 11.430 1.00 83.00 79 HIS A CA 1
ATOM 628 C C . HIS A 1 79 ? 0.259 -4.540 12.082 1.00 83.00 79 HIS A C 1
ATOM 630 O O . HIS A 1 79 ? 1.354 -3.990 12.197 1.00 83.00 79 HIS A O 1
ATOM 636 N N . VAL A 1 80 ? -0.880 -3.971 12.490 1.00 85.31 80 VAL A N 1
ATOM 637 C CA . VAL A 1 80 ? -0.980 -2.605 13.012 1.00 85.31 80 VAL A CA 1
ATOM 638 C C . VAL A 1 80 ? -1.697 -2.604 14.359 1.00 85.31 80 VAL A C 1
ATOM 640 O O . VAL A 1 80 ? -2.777 -3.184 14.522 1.00 85.31 80 VAL A O 1
ATOM 643 N N . ASN A 1 81 ? -1.116 -1.900 15.329 1.00 88.06 81 ASN A N 1
ATOM 644 C CA . ASN A 1 81 ? -1.751 -1.607 16.609 1.00 88.06 81 ASN A CA 1
ATOM 645 C C . ASN A 1 81 ? -2.513 -0.273 16.535 1.00 88.06 81 ASN A C 1
ATOM 647 O O . ASN A 1 81 ? -1.921 0.804 16.613 1.00 88.06 81 ASN A O 1
ATOM 651 N N . LEU A 1 82 ? -3.841 -0.318 16.408 1.00 88.62 82 LEU A N 1
ATOM 652 C CA . LEU A 1 82 ? -4.675 0.886 16.327 1.00 88.62 82 LEU A CA 1
ATOM 653 C C . LEU A 1 82 ? -4.778 1.658 17.651 1.00 88.62 82 LEU A C 1
ATOM 655 O O . LEU A 1 82 ? -5.065 2.858 17.619 1.00 88.62 82 LEU A O 1
ATOM 659 N N . GLU A 1 83 ? -4.551 1.010 18.798 1.00 88.75 83 GLU A N 1
ATOM 660 C CA . GLU A 1 83 ? -4.570 1.680 20.108 1.00 88.75 83 GLU A CA 1
ATOM 661 C C . GLU A 1 83 ? -3.358 2.602 20.275 1.00 88.75 83 GLU A C 1
ATOM 663 O O . GLU A 1 83 ? -3.484 3.713 20.801 1.00 88.75 83 GLU A O 1
ATOM 668 N N . GLU A 1 84 ? -2.203 2.172 19.767 1.00 87.12 84 GLU A N 1
ATOM 669 C CA . GLU A 1 84 ? -0.977 2.971 19.727 1.00 87.12 84 GLU A CA 1
ATOM 670 C C . GLU A 1 84 ? -0.997 3.982 18.576 1.00 87.12 84 GLU A C 1
ATOM 672 O O . GLU A 1 84 ? -0.703 5.163 18.785 1.00 87.12 84 GLU A O 1
ATOM 677 N N . LEU A 1 85 ? -1.436 3.560 17.384 1.00 87.25 85 LEU A N 1
ATOM 678 C CA . LEU A 1 85 ? -1.489 4.408 16.192 1.00 87.25 85 LEU A CA 1
ATOM 679 C C . LEU A 1 85 ? -2.448 5.596 16.354 1.00 87.25 85 LEU A C 1
ATOM 681 O O . LEU A 1 85 ? -2.159 6.699 15.876 1.00 87.25 85 LEU A O 1
ATOM 685 N N . LYS A 1 86 ? -3.588 5.385 17.029 1.00 88.62 86 LYS A N 1
ATOM 686 C CA . LYS A 1 86 ? -4.655 6.379 17.256 1.00 88.62 86 LYS A CA 1
ATOM 687 C C . LYS A 1 86 ? -5.096 7.062 15.953 1.00 88.62 86 LYS A C 1
ATOM 689 O O . LYS A 1 86 ? -4.940 8.284 15.822 1.00 88.62 86 LYS A O 1
ATOM 694 N N . PRO A 1 87 ? -5.673 6.316 14.992 1.00 88.62 87 PRO A N 1
ATOM 695 C CA . PRO A 1 87 ? -5.985 6.830 13.657 1.00 88.62 87 PRO A CA 1
ATOM 696 C C . PRO A 1 87 ? -6.937 8.033 13.675 1.00 88.62 87 PRO A C 1
ATOM 698 O O . PRO A 1 87 ? -6.778 8.939 12.869 1.00 88.62 87 PRO A O 1
ATOM 701 N N . GLY A 1 88 ? -7.847 8.126 14.653 1.00 88.44 88 GLY A N 1
ATOM 702 C CA . GLY A 1 88 ? -8.738 9.285 14.814 1.00 88.44 88 GLY A CA 1
ATOM 703 C C . GLY A 1 88 ? -8.037 10.609 15.158 1.00 88.44 88 GLY A C 1
ATOM 704 O O . GLY A 1 88 ? -8.686 11.647 15.195 1.00 88.44 88 GLY A O 1
ATOM 705 N N . SER A 1 89 ? -6.729 10.591 15.431 1.00 90.12 89 SER A N 1
ATOM 706 C CA . SER A 1 89 ? -5.924 11.807 15.612 1.00 90.12 89 SER A CA 1
ATOM 707 C C . SER A 1 89 ? -5.184 12.251 14.342 1.00 90.12 89 SER A C 1
ATOM 709 O O . SER A 1 89 ? -4.557 13.317 14.352 1.00 90.12 89 SER A O 1
ATOM 711 N N . LEU A 1 90 ? -5.232 11.444 13.275 1.00 91.19 90 LEU A N 1
ATOM 712 C CA . LEU A 1 90 ? -4.594 11.721 11.992 1.00 91.19 90 LEU A CA 1
ATOM 713 C C . LEU A 1 90 ? -5.459 12.675 11.160 1.00 91.19 90 LEU A C 1
ATOM 715 O O . LEU A 1 90 ? -6.644 12.452 10.946 1.00 91.19 90 LEU A O 1
ATOM 719 N N . GLN A 1 91 ? -4.826 13.729 10.660 1.00 92.19 91 GLN A N 1
ATOM 720 C CA . GLN A 1 91 ? -5.367 14.669 9.686 1.00 92.19 91 GLN A CA 1
ATOM 721 C C . GLN A 1 91 ? -5.086 14.219 8.245 1.00 92.19 91 GLN A C 1
ATOM 723 O O . GLN A 1 91 ? -5.889 14.492 7.357 1.00 92.19 91 GLN A O 1
ATOM 728 N N . SER A 1 92 ? -3.944 13.571 8.008 1.00 93.00 92 SER A N 1
ATOM 729 C CA . SER A 1 92 ? -3.573 13.032 6.699 1.00 93.00 92 SER A CA 1
ATOM 730 C C . SER A 1 92 ? -2.884 11.685 6.840 1.00 93.00 92 SER A C 1
ATOM 732 O O . SER A 1 92 ? -2.266 11.410 7.873 1.00 93.00 92 SER A O 1
ATOM 734 N N . LEU A 1 93 ? -2.967 10.881 5.784 1.00 92.06 93 LEU A N 1
ATOM 735 C CA . LEU A 1 93 ? -2.323 9.579 5.670 1.00 92.06 93 LEU A CA 1
ATOM 736 C C . LEU A 1 93 ? -1.756 9.419 4.262 1.00 92.06 93 LEU A C 1
ATOM 738 O O . LEU A 1 93 ? -2.496 9.506 3.287 1.00 92.06 93 LEU A O 1
ATOM 742 N N . ILE A 1 94 ? -0.458 9.160 4.166 1.00 91.06 94 ILE A N 1
ATOM 743 C CA . ILE A 1 94 ? 0.248 8.916 2.913 1.00 91.06 94 ILE A CA 1
ATOM 744 C C . ILE A 1 94 ? 0.861 7.519 2.959 1.00 91.06 94 ILE A C 1
ATOM 746 O O . ILE A 1 94 ? 1.549 7.182 3.918 1.00 91.06 94 ILE A O 1
ATOM 750 N N . LEU A 1 95 ? 0.659 6.726 1.910 1.00 88.50 95 LEU A N 1
ATOM 751 C CA . LEU A 1 95 ? 1.398 5.486 1.684 1.00 88.50 95 LEU A CA 1
ATOM 752 C C . LEU A 1 95 ? 2.540 5.755 0.707 1.00 88.50 95 LEU A C 1
ATOM 754 O O . LEU A 1 95 ? 2.307 6.064 -0.462 1.00 88.50 95 LEU A O 1
ATOM 758 N N . ARG A 1 96 ? 3.778 5.644 1.183 1.00 88.44 96 ARG A N 1
ATOM 759 C CA . ARG A 1 96 ? 4.968 5.614 0.335 1.00 88.44 96 ARG A CA 1
ATOM 760 C C . ARG A 1 96 ? 5.203 4.204 -0.166 1.00 88.44 96 ARG A C 1
ATOM 762 O O . ARG A 1 96 ? 5.128 3.253 0.605 1.00 88.44 96 ARG A O 1
ATOM 769 N N . VAL A 1 97 ? 5.522 4.100 -1.448 1.00 86.69 97 VAL A N 1
ATOM 770 C CA . VAL A 1 97 ? 5.904 2.852 -2.104 1.00 86.69 97 VAL A CA 1
ATOM 771 C C . VAL A 1 97 ? 7.232 3.082 -2.803 1.00 86.69 97 VAL A C 1
ATOM 773 O O . VAL A 1 97 ? 7.395 4.062 -3.529 1.00 86.69 97 VAL A O 1
ATOM 776 N N . ILE A 1 98 ? 8.171 2.178 -2.576 1.00 87.62 98 ILE A N 1
ATOM 777 C CA . ILE A 1 98 ? 9.441 2.101 -3.286 1.00 87.62 98 ILE A CA 1
ATOM 778 C C . ILE A 1 98 ? 9.484 0.721 -3.928 1.00 87.62 98 ILE A C 1
ATOM 780 O O . ILE A 1 98 ? 9.224 -0.259 -3.241 1.00 87.62 98 ILE A O 1
ATOM 784 N N . ALA A 1 99 ? 9.765 0.621 -5.222 1.00 88.56 99 ALA A N 1
ATOM 785 C CA . ALA A 1 99 ? 9.806 -0.662 -5.918 1.00 88.56 99 ALA A CA 1
ATOM 786 C C . ALA A 1 99 ? 11.010 -0.741 -6.853 1.00 88.56 99 ALA A C 1
ATOM 788 O O . ALA A 1 99 ? 11.297 0.204 -7.586 1.00 88.56 99 ALA A O 1
ATOM 789 N N . SER A 1 100 ? 11.683 -1.888 -6.864 1.00 88.25 100 SER A N 1
ATOM 790 C CA . SER A 1 100 ? 12.860 -2.138 -7.690 1.00 88.25 100 SER A CA 1
ATOM 791 C C . SER A 1 100 ? 12.644 -3.341 -8.597 1.00 88.25 100 SER A C 1
ATOM 793 O O . SER A 1 100 ? 12.118 -4.380 -8.197 1.00 88.25 100 SER A O 1
ATOM 795 N N . SER A 1 101 ? 13.051 -3.206 -9.858 1.00 85.88 101 SER A N 1
ATOM 796 C CA . SER A 1 101 ? 13.091 -4.338 -10.789 1.00 85.88 101 SER A CA 1
ATOM 797 C C . SER A 1 101 ? 14.353 -5.198 -10.604 1.00 85.88 101 SER A C 1
ATOM 799 O O . SER A 1 101 ? 14.502 -6.222 -11.273 1.00 85.88 101 SER A O 1
ATOM 801 N N . GLY A 1 102 ? 15.290 -4.754 -9.754 1.00 84.81 102 GLY A N 1
ATOM 802 C CA . GLY A 1 102 ? 16.641 -5.306 -9.645 1.00 84.81 102 GLY A CA 1
ATOM 803 C C . GLY A 1 102 ? 17.556 -4.950 -10.825 1.00 84.81 102 GLY A C 1
ATOM 804 O O . GLY A 1 102 ? 18.627 -5.539 -10.968 1.00 84.81 102 GLY A O 1
ATOM 805 N N . SER A 1 103 ? 17.148 -4.022 -11.698 1.00 83.75 103 SER A N 1
ATOM 806 C CA . SER A 1 103 ? 17.895 -3.625 -12.892 1.00 83.75 103 SER A CA 1
ATOM 807 C C . SER A 1 103 ? 17.849 -2.118 -13.126 1.00 83.75 103 SER A C 1
ATOM 809 O O . SER A 1 103 ? 16.778 -1.528 -13.169 1.00 83.75 103 SER A O 1
ATOM 811 N N . SER A 1 104 ? 18.997 -1.522 -13.449 1.00 83.56 104 SER A N 1
ATOM 812 C CA . SER A 1 104 ? 19.088 -0.121 -13.882 1.00 83.56 104 SER A CA 1
ATOM 813 C C . SER A 1 104 ? 18.575 0.132 -15.308 1.00 83.56 104 SER A C 1
ATOM 815 O O . SER A 1 104 ? 18.534 1.273 -15.765 1.00 83.56 104 SER A O 1
ATOM 817 N N . PHE A 1 105 ? 18.174 -0.918 -16.034 1.00 83.44 105 PHE A N 1
ATOM 818 C CA . PHE A 1 105 ? 17.622 -0.811 -17.389 1.00 83.44 105 PHE A CA 1
ATOM 819 C C . PHE A 1 105 ? 16.101 -0.858 -17.427 1.00 83.44 105 PHE A C 1
ATOM 821 O O . PHE A 1 105 ? 15.520 -0.623 -18.483 1.00 83.44 105 PHE A O 1
ATOM 828 N N . VAL A 1 106 ? 15.451 -1.197 -16.316 1.00 84.94 106 VAL A N 1
ATOM 829 C CA . VAL A 1 106 ? 14.002 -1.366 -16.247 1.00 84.94 106 VAL A CA 1
ATOM 830 C C . VAL A 1 106 ? 13.509 -0.768 -14.944 1.00 84.94 106 VAL A C 1
ATOM 832 O O . VAL A 1 106 ? 14.052 -1.057 -13.888 1.00 84.94 106 VAL A O 1
ATOM 835 N N . THR A 1 107 ? 12.457 0.032 -14.995 1.00 87.00 107 THR A N 1
ATOM 836 C CA . THR A 1 107 ? 11.833 0.593 -13.797 1.00 87.00 107 THR A CA 1
ATOM 837 C C . THR A 1 107 ? 10.346 0.280 -13.773 1.00 87.00 107 THR A C 1
ATOM 839 O O . THR A 1 107 ? 9.784 -0.225 -14.750 1.00 87.00 107 THR A O 1
ATOM 842 N N . TYR A 1 108 ? 9.713 0.587 -12.650 1.00 85.94 108 TYR A N 1
ATOM 843 C CA . TYR A 1 108 ? 8.267 0.629 -12.562 1.00 85.94 108 TYR A CA 1
ATOM 844 C C . TYR A 1 108 ? 7.759 2.048 -12.805 1.00 85.94 108 TYR A C 1
ATOM 846 O O . TYR A 1 108 ? 8.453 3.040 -12.603 1.00 85.94 108 TYR A O 1
ATOM 854 N N . HIS A 1 109 ? 6.523 2.146 -13.262 1.00 79.06 109 HIS A N 1
ATOM 855 C CA . HIS A 1 109 ? 5.832 3.395 -13.501 1.00 79.06 109 HIS A CA 1
ATOM 856 C C . HIS A 1 109 ? 4.352 3.217 -13.165 1.00 79.06 109 HIS A C 1
ATOM 858 O O . HIS A 1 109 ? 3.695 2.298 -13.648 1.00 79.06 109 HIS A O 1
ATOM 864 N N . GLY A 1 110 ? 3.794 4.105 -12.349 1.00 75.12 110 GLY A N 1
ATOM 865 C CA . GLY A 1 110 ? 2.439 3.951 -11.825 1.00 75.12 110 GLY A CA 1
ATOM 866 C C . GLY A 1 110 ? 1.807 5.275 -11.421 1.00 75.12 110 GLY A C 1
ATOM 867 O O . GLY A 1 110 ? 2.032 6.304 -12.054 1.00 75.12 110 GLY A O 1
ATOM 868 N N . ILE A 1 111 ? 0.980 5.241 -10.376 1.00 67.38 111 ILE A N 1
ATOM 869 C CA . ILE A 1 111 ? 0.403 6.452 -9.788 1.00 67.38 111 ILE A CA 1
ATOM 870 C C . ILE A 1 111 ? 1.484 7.143 -8.955 1.00 67.38 111 ILE A C 1
ATOM 872 O O . ILE A 1 111 ? 1.885 6.636 -7.913 1.00 67.38 111 ILE A O 1
ATOM 876 N N . SER A 1 112 ? 1.936 8.306 -9.417 1.00 62.78 112 SER A N 1
ATOM 877 C CA . SER A 1 112 ? 2.822 9.193 -8.665 1.00 62.78 112 SER A CA 1
ATOM 878 C C . SER A 1 112 ? 1.975 10.285 -8.010 1.00 62.78 112 SER A C 1
ATOM 880 O O . SER A 1 112 ? 1.416 11.128 -8.711 1.00 62.78 112 SER A O 1
ATOM 882 N N . GLY A 1 113 ? 1.838 10.275 -6.684 1.00 51.59 113 GLY A N 1
ATOM 883 C CA . GLY A 1 113 ? 1.302 11.425 -5.957 1.00 51.59 113 GLY A CA 1
ATOM 884 C C . GLY A 1 113 ? 2.268 12.603 -6.020 1.00 51.59 113 GLY A C 1
ATOM 885 O O . GLY A 1 113 ? 3.480 12.418 -5.941 1.00 51.59 113 GLY A O 1
ATOM 886 N N . ASP A 1 114 ? 1.682 13.784 -6.212 1.00 46.12 114 ASP A N 1
ATOM 887 C CA . ASP A 1 114 ? 2.261 15.126 -6.335 1.00 46.12 114 ASP A CA 1
ATOM 888 C C . ASP A 1 114 ? 3.794 15.216 -6.172 1.00 46.12 114 ASP A C 1
ATOM 890 O O . ASP A 1 114 ? 4.334 15.631 -5.143 1.00 46.12 114 ASP A O 1
ATOM 894 N N . THR A 1 115 ? 4.528 14.851 -7.229 1.00 46.03 115 THR A N 1
ATOM 895 C CA . THR A 1 115 ? 5.923 15.263 -7.385 1.00 46.03 115 THR A CA 1
ATOM 896 C C . THR A 1 115 ? 5.912 16.760 -7.662 1.00 46.03 115 THR A C 1
ATOM 898 O O . THR A 1 115 ? 5.904 17.190 -8.819 1.00 46.03 115 THR A O 1
ATOM 901 N N . ASN A 1 116 ? 5.879 17.568 -6.604 1.00 41.22 116 ASN A N 1
ATOM 902 C CA . ASN A 1 116 ? 6.184 18.988 -6.696 1.00 41.22 116 ASN A CA 1
ATOM 903 C C . ASN A 1 116 ? 7.541 19.139 -7.412 1.00 41.22 116 ASN A C 1
ATOM 905 O O . ASN A 1 116 ? 8.587 18.905 -6.814 1.00 41.22 116 ASN A O 1
ATOM 909 N N . GLY A 1 117 ? 7.528 19.506 -8.700 1.00 43.22 117 GLY A N 1
ATOM 910 C CA . GLY A 1 117 ? 8.723 19.965 -9.416 1.00 43.22 117 GLY A CA 1
ATOM 911 C C . GLY A 1 117 ? 9.385 19.026 -10.433 1.00 43.22 117 GLY A C 1
ATOM 912 O O . GLY A 1 117 ? 10.589 19.144 -10.627 1.00 43.22 117 GLY A O 1
ATOM 913 N N . GLY A 1 118 ? 8.658 18.142 -11.128 1.00 50.44 118 GLY A N 1
ATOM 914 C CA . GLY A 1 118 ? 9.195 17.479 -12.336 1.00 50.44 118 GLY A CA 1
ATOM 915 C C . GLY A 1 118 ? 10.376 16.527 -12.097 1.00 50.44 118 GLY A C 1
ATOM 916 O O . GLY A 1 118 ? 11.135 16.235 -13.021 1.00 50.44 118 GLY A O 1
ATOM 917 N N . GLN A 1 119 ? 10.540 16.057 -10.861 1.00 55.94 119 GLN A N 1
ATOM 918 C CA . GLN A 1 119 ? 11.536 15.056 -10.511 1.00 55.94 119 GLN A CA 1
ATOM 919 C C . GLN A 1 119 ? 11.093 13.698 -11.065 1.00 55.94 119 GLN A C 1
ATOM 921 O O . GLN A 1 119 ? 9.944 13.297 -10.879 1.00 55.94 119 GLN A O 1
ATOM 926 N N . GLN A 1 120 ? 11.997 13.018 -11.778 1.00 63.84 120 GLN A N 1
ATOM 927 C CA . GLN A 1 120 ? 11.761 11.655 -12.255 1.00 63.84 120 GLN A CA 1
ATOM 928 C C . GLN A 1 120 ? 11.359 10.787 -11.052 1.00 63.84 120 GLN A C 1
ATOM 930 O O . GLN A 1 120 ? 12.025 10.864 -10.017 1.00 63.84 120 GLN A O 1
ATOM 935 N N . PRO A 1 121 ? 10.295 9.972 -11.152 1.00 74.62 121 PRO A N 1
ATOM 936 C CA . PRO A 1 121 ? 9.821 9.145 -10.046 1.00 74.62 121 PRO A CA 1
ATOM 937 C C . PRO A 1 121 ? 10.726 7.929 -9.813 1.00 74.62 121 PRO A C 1
ATOM 939 O O . PRO A 1 121 ? 10.296 6.965 -9.195 1.00 74.62 121 PRO A O 1
ATOM 942 N N . TYR A 1 122 ? 11.949 7.938 -10.340 1.00 78.44 122 TYR A N 1
ATOM 943 C CA . TYR A 1 122 ? 12.920 6.874 -10.181 1.00 78.44 122 TYR A CA 1
ATOM 944 C C . TYR A 1 122 ? 14.334 7.425 -10.002 1.00 78.44 122 TYR A C 1
ATOM 946 O O . TYR A 1 122 ? 14.662 8.505 -10.504 1.00 78.44 122 TYR A O 1
ATOM 954 N N . ASP A 1 123 ? 15.163 6.683 -9.275 1.00 81.06 123 ASP A N 1
ATOM 955 C CA . ASP A 1 123 ? 16.571 7.01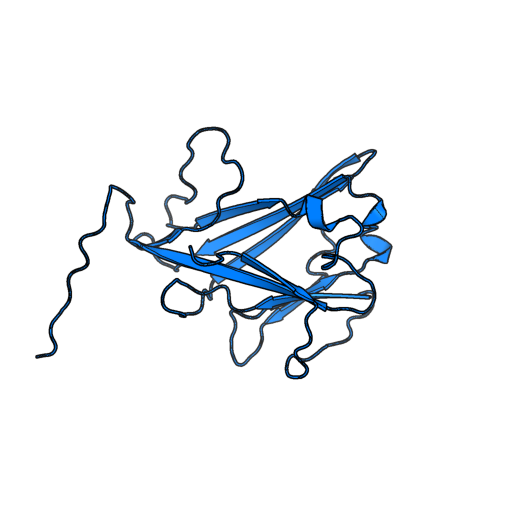0 -9.058 1.00 81.06 123 ASP A CA 1
ATOM 956 C C . ASP A 1 123 ? 17.488 6.474 -10.180 1.00 81.06 123 ASP A C 1
ATOM 958 O O . ASP A 1 123 ? 17.039 5.907 -11.180 1.00 81.06 123 ASP A O 1
ATOM 962 N N . ALA A 1 124 ? 18.800 6.700 -10.042 1.00 74.81 124 ALA A N 1
ATOM 963 C CA . ALA A 1 124 ? 19.800 6.256 -11.017 1.00 74.81 124 ALA A CA 1
ATOM 964 C C . ALA A 1 124 ? 19.914 4.724 -11.125 1.00 74.81 124 ALA A C 1
ATOM 966 O O . ALA A 1 124 ? 20.385 4.223 -12.148 1.00 74.81 124 ALA A O 1
ATOM 967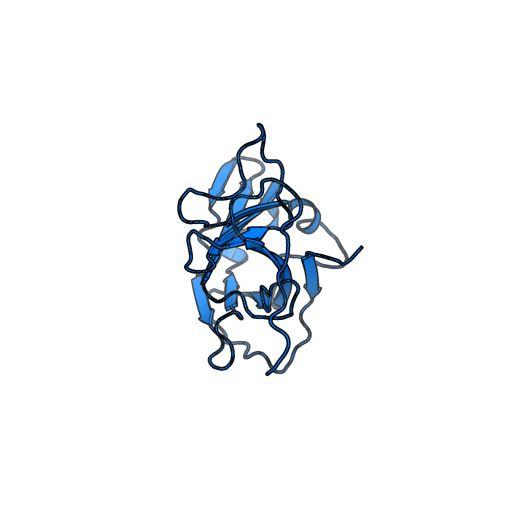 N N . ASP A 1 125 ? 19.465 4.000 -10.101 1.00 81.12 125 ASP A N 1
ATOM 968 C CA . AS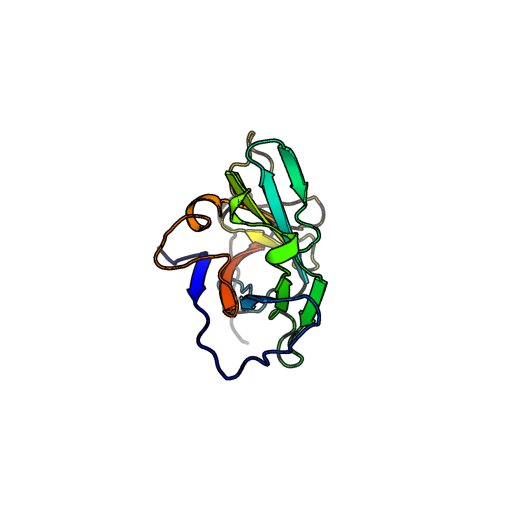P A 1 125 ? 19.496 2.542 -10.038 1.00 81.12 125 ASP A CA 1
ATOM 969 C C . ASP A 1 125 ? 18.214 1.917 -10.618 1.00 81.12 125 ASP A C 1
ATOM 971 O O . ASP A 1 125 ? 18.112 0.696 -10.735 1.00 81.12 125 ASP A O 1
ATOM 975 N N . GLY A 1 126 ? 17.262 2.749 -11.061 1.00 79.00 126 GLY A N 1
ATOM 976 C CA . GLY A 1 126 ? 15.988 2.323 -11.633 1.00 79.00 126 GLY A CA 1
ATOM 977 C C . GLY A 1 126 ? 14.915 2.023 -10.586 1.00 79.00 126 GLY A C 1
ATOM 978 O O . GLY A 1 126 ? 13.861 1.486 -10.941 1.00 79.00 126 GLY A O 1
ATOM 979 N N . THR A 1 127 ? 15.142 2.388 -9.323 1.00 87.00 127 THR A N 1
ATOM 980 C CA . THR A 1 127 ? 14.171 2.237 -8.236 1.00 87.00 127 THR A CA 1
ATOM 981 C C . THR A 1 127 ? 13.066 3.265 -8.393 1.00 87.00 127 THR A C 1
ATOM 983 O O . THR A 1 127 ? 13.342 4.457 -8.453 1.00 87.00 127 THR A O 1
ATOM 986 N N . TRP A 1 128 ? 11.815 2.821 -8.445 1.00 87.94 128 TRP A N 1
ATOM 987 C CA . TRP A 1 128 ? 10.641 3.681 -8.548 1.00 87.94 128 TRP A CA 1
ATOM 988 C C . TRP A 1 128 ? 10.124 4.102 -7.170 1.00 87.94 128 TRP A C 1
ATOM 990 O O . TRP A 1 128 ? 10.091 3.294 -6.246 1.00 87.94 128 TRP A O 1
ATOM 1000 N N . HIS A 1 129 ? 9.660 5.345 -7.056 1.00 87.19 129 HIS A N 1
ATOM 1001 C CA . HIS A 1 129 ? 9.102 5.943 -5.850 1.00 87.19 129 HIS A CA 1
ATOM 1002 C C . HIS A 1 129 ? 7.718 6.538 -6.122 1.00 87.19 129 HIS A C 1
ATOM 1004 O O . HIS A 1 129 ? 7.521 7.299 -7.074 1.00 87.19 129 HIS A O 1
ATOM 1010 N N . ALA A 1 130 ? 6.781 6.281 -5.214 1.00 85.44 130 ALA A N 1
ATOM 1011 C CA . ALA A 1 130 ? 5.471 6.913 -5.200 1.00 85.44 130 ALA A CA 1
ATOM 1012 C C . ALA A 1 130 ? 5.008 7.266 -3.790 1.00 85.44 130 ALA A C 1
ATOM 1014 O O . ALA A 1 130 ? 5.410 6.662 -2.797 1.00 85.44 130 ALA A O 1
ATOM 1015 N N . ALA A 1 131 ? 4.117 8.250 -3.734 1.00 86.56 131 ALA A N 1
ATOM 1016 C CA . ALA A 1 131 ? 3.335 8.599 -2.563 1.00 86.56 131 ALA A CA 1
ATOM 1017 C C . ALA A 1 131 ? 1.854 8.556 -2.946 1.00 86.56 131 ALA A C 1
ATOM 1019 O O . ALA A 1 131 ? 1.469 9.083 -3.986 1.00 86.56 131 ALA A O 1
ATOM 1020 N N . LEU A 1 132 ? 1.031 7.921 -2.124 1.00 85.62 132 LEU A N 1
ATOM 1021 C CA . LEU A 1 132 ? -0.402 7.767 -2.344 1.00 85.62 132 LEU A CA 1
ATOM 1022 C C . LEU A 1 132 ? -1.141 8.468 -1.218 1.00 85.62 132 LEU A C 1
ATOM 1024 O O . LEU A 1 132 ? -0.912 8.153 -0.053 1.00 85.62 132 LEU A O 1
ATOM 1028 N N . ASP A 1 133 ? -2.017 9.411 -1.561 1.00 88.50 133 ASP A N 1
ATOM 1029 C CA . ASP A 1 133 ? -2.843 10.091 -0.569 1.00 88.50 133 ASP A CA 1
ATOM 1030 C C . ASP A 1 133 ? -4.035 9.215 -0.174 1.00 88.50 133 ASP A C 1
ATOM 1032 O O . ASP A 1 133 ? -4.985 9.034 -0.935 1.00 88.50 133 ASP A O 1
ATOM 1036 N N . LEU A 1 134 ? -3.958 8.660 1.033 1.00 89.88 134 LEU A N 1
ATOM 1037 C CA . LEU A 1 134 ? -4.992 7.840 1.656 1.00 89.88 134 LEU A CA 1
ATOM 1038 C C . LEU A 1 134 ? -5.808 8.630 2.686 1.00 89.88 134 LEU A C 1
ATOM 1040 O O . LEU A 1 134 ? -6.683 8.063 3.338 1.00 89.88 134 LEU A O 1
ATOM 1044 N N . SER A 1 135 ? -5.568 9.938 2.829 1.00 91.12 135 SER A N 1
ATOM 1045 C CA . SER A 1 135 ? -6.314 10.807 3.746 1.00 91.12 135 SER A CA 1
ATOM 1046 C C . SER A 1 135 ? -7.838 10.719 3.569 1.00 91.12 135 SER A C 1
ATOM 1048 O O . SER A 1 135 ? -8.535 10.719 4.587 1.00 91.12 135 SER A O 1
ATOM 1050 N N . PRO A 1 136 ? -8.396 10.564 2.345 1.00 89.81 136 PRO A N 1
ATOM 1051 C CA . PRO A 1 136 ? -9.838 10.372 2.170 1.00 89.81 136 PRO A CA 1
ATOM 1052 C C . PRO A 1 136 ? -10.407 9.131 2.879 1.00 89.81 136 PRO A C 1
ATOM 1054 O O . PRO A 1 136 ? -11.592 9.109 3.203 1.00 89.81 136 PRO A O 1
ATOM 1057 N N . LEU A 1 137 ? -9.578 8.117 3.153 1.00 89.75 137 LEU A N 1
ATOM 1058 C CA . LEU A 1 137 ? -9.979 6.846 3.769 1.00 89.75 137 LEU A CA 1
ATOM 1059 C C . LEU A 1 137 ? -9.888 6.842 5.304 1.00 89.75 137 LEU A C 1
ATOM 1061 O O . LEU A 1 137 ? -10.217 5.836 5.933 1.00 89.75 137 LEU A O 1
ATOM 1065 N N . LEU A 1 138 ? -9.446 7.948 5.917 1.00 88.69 138 LEU A N 1
ATOM 1066 C CA . LEU A 1 138 ? -9.445 8.120 7.376 1.00 88.69 138 LEU A CA 1
ATOM 1067 C C . LEU A 1 138 ? -10.847 8.414 7.940 1.00 88.69 138 LEU A C 1
ATOM 1069 O O . LEU A 1 138 ? -11.085 8.229 9.133 1.00 88.69 138 LEU A O 1
ATOM 1073 N N . GLY A 1 139 ? -11.759 8.909 7.097 1.00 81.69 139 GLY A N 1
ATOM 1074 C CA . GLY A 1 139 ? -13.124 9.270 7.475 1.00 81.69 139 GLY A CA 1
ATOM 1075 C C . GLY A 1 139 ? -14.114 8.101 7.449 1.00 81.69 139 GLY A C 1
ATOM 1076 O O . GLY A 1 139 ? -13.761 6.940 7.241 1.00 81.69 139 GLY A O 1
ATOM 1077 N N . ASP A 1 140 ? -15.395 8.422 7.634 1.00 79.50 140 ASP A N 1
ATOM 1078 C CA . ASP A 1 140 ? -16.482 7.444 7.541 1.00 79.50 140 ASP A CA 1
ATOM 1079 C C . ASP A 1 140 ? -16.843 7.187 6.071 1.00 79.50 140 ASP A C 1
ATOM 1081 O O . ASP A 1 140 ? -17.720 7.826 5.492 1.00 79.50 140 ASP A O 1
ATOM 1085 N N . THR A 1 141 ? -16.085 6.291 5.447 1.00 83.81 141 THR A N 1
ATOM 1086 C CA . THR A 1 141 ? -16.266 5.839 4.064 1.00 83.81 141 THR A CA 1
ATOM 1087 C C . THR A 1 141 ? -16.670 4.363 4.038 1.00 83.81 141 THR A C 1
ATOM 1089 O O . THR A 1 141 ? -16.572 3.663 5.048 1.00 83.81 141 THR A O 1
ATOM 1092 N N . GLU A 1 142 ? -17.147 3.881 2.886 1.00 84.75 142 GLU A N 1
ATOM 1093 C CA . GLU A 1 142 ? -17.534 2.473 2.700 1.0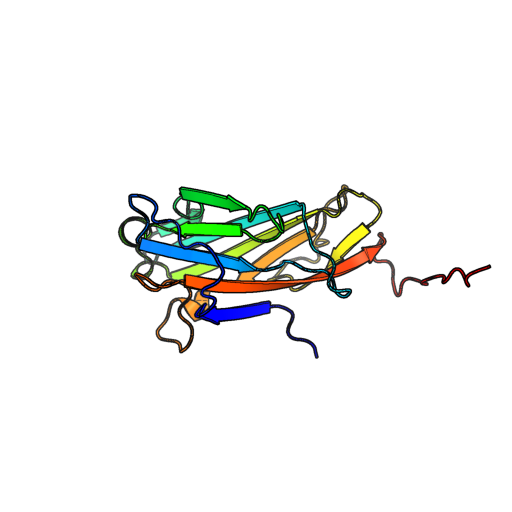0 84.75 142 GLU A CA 1
ATOM 1094 C C . GLU A 1 142 ? -16.353 1.511 2.929 1.00 84.75 142 GLU A C 1
ATOM 1096 O O . GLU A 1 142 ? -16.519 0.442 3.519 1.00 84.75 142 GLU A O 1
ATOM 1101 N N . VAL A 1 143 ? -15.146 1.920 2.523 1.00 83.00 143 VAL A N 1
ATOM 1102 C CA . VAL A 1 143 ? -13.898 1.189 2.763 1.00 83.00 143 VAL A CA 1
ATOM 1103 C C . VAL A 1 143 ? -13.029 1.982 3.728 1.00 83.00 143 VAL A C 1
ATOM 1105 O O . VAL A 1 143 ? -12.480 3.021 3.374 1.00 83.00 143 VAL A O 1
ATOM 1108 N N . LYS A 1 144 ? -12.862 1.466 4.945 1.00 85.94 144 LYS A N 1
ATOM 1109 C CA . LYS A 1 144 ? -12.033 2.097 5.974 1.00 85.94 144 LYS A CA 1
ATOM 1110 C C . LYS A 1 144 ? -10.632 1.527 5.920 1.00 85.94 144 LYS A C 1
ATOM 1112 O O . LYS A 1 144 ? -10.462 0.325 6.088 1.00 85.94 144 LYS A O 1
ATOM 1117 N N . PHE A 1 145 ? -9.634 2.393 5.749 1.00 88.75 145 PHE A N 1
ATOM 1118 C CA . PHE A 1 145 ? -8.249 1.930 5.728 1.00 88.75 145 PHE A CA 1
ATOM 1119 C C . PHE A 1 145 ? -7.852 1.325 7.077 1.00 88.75 145 PHE A C 1
ATOM 1121 O O . PHE A 1 145 ? -7.364 0.203 7.116 1.00 88.75 145 PHE A O 1
ATOM 1128 N N . PHE A 1 146 ? -8.162 2.025 8.173 1.00 89.00 146 PHE A N 1
ATOM 1129 C CA . PHE A 1 146 ? -8.022 1.514 9.534 1.00 89.00 146 PHE A CA 1
ATOM 1130 C C . PHE A 1 146 ? -9.388 1.182 10.126 1.00 89.00 146 PHE A C 1
ATOM 1132 O O . PHE A 1 146 ? -10.204 2.074 10.378 1.00 89.00 146 PHE A O 1
ATOM 1139 N N . HIS A 1 147 ? -9.625 -0.097 10.405 1.00 87.88 147 HIS A N 1
ATOM 1140 C CA . HIS A 1 147 ? -10.819 -0.532 11.118 1.00 87.88 147 HIS A CA 1
ATOM 1141 C C . HIS A 1 147 ? -10.497 -1.701 12.065 1.00 87.88 147 HIS A C 1
ATOM 1143 O O . HIS A 1 147 ? -9.852 -2.664 11.646 1.00 87.88 147 HIS A O 1
ATOM 1149 N N . PRO A 1 148 ? -10.867 -1.621 13.357 1.00 88.19 148 PRO A N 1
ATOM 1150 C CA . PRO A 1 148 ? -10.507 -2.654 14.324 1.00 88.19 148 PRO A CA 1
ATOM 1151 C C . PRO A 1 148 ? -11.012 -4.040 13.928 1.00 88.19 148 PRO A C 1
ATOM 1153 O O . PRO A 1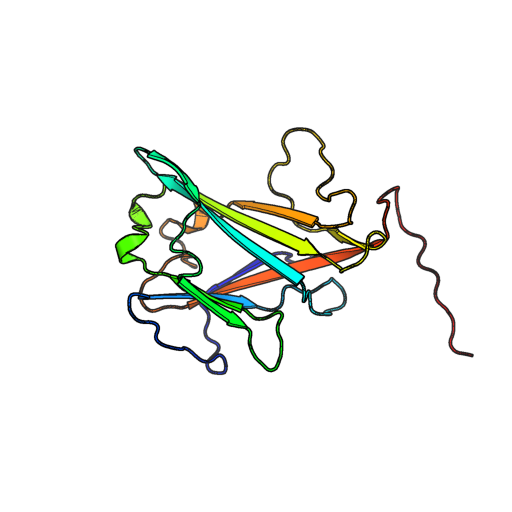 148 ? -12.146 -4.187 13.480 1.00 88.19 148 PRO A O 1
ATOM 1156 N N . PHE A 1 149 ? -10.177 -5.053 14.157 1.00 85.00 149 PHE A N 1
ATOM 1157 C CA . PHE A 1 149 ? -10.474 -6.473 13.946 1.00 85.00 149 PHE A CA 1
ATOM 1158 C C . PHE A 1 149 ? -10.876 -6.838 12.514 1.00 85.00 149 PHE A C 1
ATOM 1160 O O . PHE A 1 149 ? -11.513 -7.866 12.284 1.00 85.00 149 PHE A O 1
ATOM 1167 N N . THR A 1 150 ? -10.483 -6.016 11.544 1.00 83.50 150 THR A N 1
ATOM 1168 C CA . THR A 1 150 ? -10.638 -6.315 10.124 1.00 83.50 150 THR A CA 1
ATOM 1169 C C . THR A 1 150 ? -9.312 -6.218 9.400 1.00 83.50 150 THR A C 1
ATOM 1171 O O . THR A 1 150 ? -8.310 -5.728 9.931 1.00 83.50 150 THR A O 1
ATOM 1174 N N . THR A 1 151 ? -9.331 -6.689 8.158 1.00 85.06 151 THR A N 1
ATOM 1175 C CA . THR A 1 151 ? -8.197 -6.600 7.257 1.00 85.06 151 THR A CA 1
ATOM 1176 C C . THR A 1 151 ? -8.554 -5.772 6.037 1.00 85.06 151 THR A C 1
ATOM 1178 O O . THR A 1 151 ? -9.561 -6.037 5.378 1.00 85.06 151 THR A O 1
ATOM 1181 N N . THR A 1 152 ? -7.718 -4.788 5.729 1.00 86.44 152 THR A N 1
ATOM 1182 C CA . THR A 1 152 ? -7.833 -3.985 4.507 1.00 86.44 152 THR A CA 1
ATOM 1183 C C . THR A 1 152 ? -6.907 -4.559 3.445 1.00 86.44 152 THR A C 1
ATOM 1185 O O . THR A 1 152 ? -5.749 -4.861 3.730 1.00 86.44 152 THR A O 1
ATOM 1188 N N . LEU A 1 153 ? -7.414 -4.727 2.228 1.00 86.75 153 LEU A N 1
ATOM 1189 C CA . LEU A 1 153 ? -6.651 -5.138 1.060 1.00 86.75 153 LEU A CA 1
ATOM 1190 C C . LEU A 1 153 ? -6.242 -3.905 0.258 1.00 86.75 153 LEU A C 1
ATOM 1192 O O . LEU A 1 153 ? -7.098 -3.097 -0.099 1.00 86.75 153 LEU A O 1
ATOM 1196 N N . VAL A 1 154 ? -4.960 -3.807 -0.069 1.00 86.06 154 VAL A N 1
ATOM 1197 C CA . VAL A 1 154 ? -4.415 -2.834 -1.015 1.00 86.06 154 VAL A CA 1
ATOM 1198 C C . VAL A 1 154 ? -3.801 -3.607 -2.179 1.00 86.06 154 VAL A C 1
ATOM 1200 O O . VAL A 1 154 ? -2.915 -4.435 -1.980 1.00 86.06 154 VAL A O 1
ATOM 1203 N N . GLU A 1 155 ? -4.276 -3.345 -3.392 1.00 86.00 155 GLU A N 1
ATOM 1204 C CA . GLU A 1 155 ? -3.727 -3.898 -4.633 1.00 86.00 155 GLU A CA 1
ATOM 1205 C C . GLU A 1 155 ? -3.016 -2.784 -5.404 1.00 86.00 155 GLU A C 1
ATOM 1207 O O . GLU A 1 155 ? -3.597 -1.719 -5.642 1.00 86.00 155 GLU A O 1
ATOM 1212 N N . LEU A 1 156 ? -1.763 -3.026 -5.798 1.00 84.25 156 LEU A N 1
ATOM 1213 C CA . LEU A 1 156 ? -0.960 -2.091 -6.586 1.00 84.25 156 LEU A CA 1
ATOM 1214 C C . LEU A 1 156 ? -0.688 -2.680 -7.971 1.00 84.25 156 LEU A C 1
ATOM 1216 O O . LEU A 1 156 ? -0.165 -3.781 -8.089 1.00 84.25 156 LEU A O 1
ATOM 1220 N N . ARG A 1 157 ? -0.987 -1.927 -9.031 1.00 85.56 157 ARG A N 1
ATOM 1221 C CA . ARG A 1 157 ? -0.660 -2.321 -10.407 1.00 85.56 157 ARG A CA 1
ATOM 1222 C C . ARG A 1 157 ? 0.279 -1.311 -11.040 1.00 85.56 157 ARG A C 1
ATOM 1224 O O . ARG A 1 157 ? -0.094 -0.161 -11.307 1.00 85.56 157 ARG A O 1
ATOM 1231 N N . LEU A 1 158 ? 1.506 -1.751 -11.270 1.00 84.69 158 LEU A N 1
ATOM 1232 C CA . LEU A 1 158 ? 2.589 -0.961 -11.834 1.00 84.69 158 LEU A CA 1
ATOM 1233 C C . LEU A 1 158 ? 2.762 -1.304 -13.315 1.00 84.69 158 LEU A C 1
ATOM 1235 O O . LEU A 1 158 ? 2.372 -2.368 -13.762 1.00 84.69 158 LEU A O 1
ATOM 1239 N N . ASN A 1 159 ? 3.331 -0.397 -14.097 1.00 85.38 159 ASN A N 1
ATOM 1240 C CA . ASN A 1 159 ? 3.825 -0.716 -15.430 1.00 85.38 159 ASN A CA 1
ATOM 1241 C C . ASN A 1 159 ? 5.336 -0.900 -15.355 1.00 85.38 159 ASN A C 1
ATOM 1243 O O . ASN A 1 159 ? 6.017 -0.052 -14.787 1.00 85.38 159 ASN A O 1
ATOM 1247 N N . ARG A 1 160 ? 5.872 -1.950 -15.954 1.00 86.00 160 ARG A N 1
ATOM 1248 C CA . ARG A 1 160 ? 7.295 -2.218 -16.069 1.00 86.00 160 ARG A CA 1
ATOM 1249 C C . ARG A 1 160 ? 7.804 -1.700 -17.411 1.00 86.00 160 ARG A C 1
ATOM 1251 O O . ARG A 1 160 ? 7.435 -2.194 -18.472 1.00 86.00 160 ARG A O 1
ATOM 1258 N N . GLU A 1 161 ? 8.686 -0.709 -17.367 1.00 83.75 161 GLU A N 1
ATOM 1259 C CA . GLU A 1 161 ? 9.137 0.024 -18.552 1.00 83.75 161 GLU A CA 1
ATOM 1260 C C . GLU A 1 161 ? 10.668 0.060 -18.632 1.00 83.75 161 GLU A C 1
ATOM 1262 O O . GLU A 1 161 ? 11.332 0.284 -17.615 1.00 83.75 161 GLU A O 1
ATOM 1267 N N . PRO A 1 162 ? 11.269 -0.133 -19.820 1.00 85.25 162 PRO A N 1
ATOM 1268 C CA . PRO A 1 162 ? 12.701 0.042 -19.976 1.00 85.25 162 PRO A CA 1
ATOM 1269 C C . PRO A 1 162 ? 13.093 1.522 -19.892 1.00 85.25 162 PRO A C 1
ATOM 1271 O O . PRO A 1 162 ? 12.399 2.412 -20.392 1.00 85.25 162 PRO A O 1
ATOM 1274 N N . LEU A 1 163 ? 14.238 1.765 -19.262 1.00 77.94 163 LEU A N 1
ATOM 1275 C CA . LEU A 1 163 ? 14.860 3.073 -19.116 1.00 77.94 163 LEU A CA 1
ATOM 1276 C C . LEU A 1 163 ? 15.791 3.397 -20.305 1.00 77.94 163 LEU A C 1
ATOM 1278 O O . LEU A 1 163 ? 16.365 2.490 -20.909 1.00 77.94 163 LEU A O 1
ATOM 1282 N N . PRO A 1 164 ? 16.019 4.691 -20.607 1.00 72.62 164 PRO A N 1
ATOM 1283 C CA . PRO A 1 164 ? 15.333 5.849 -20.033 1.00 72.62 164 PRO A CA 1
ATOM 1284 C C . PRO A 1 164 ? 13.944 6.036 -20.665 1.00 72.62 164 PRO A C 1
ATOM 1286 O O . PRO A 1 164 ? 13.768 5.764 -21.852 1.00 72.62 164 PRO A O 1
ATOM 1289 N N . LEU A 1 165 ? 12.980 6.584 -19.913 1.00 68.75 165 LEU A N 1
ATOM 1290 C CA . LEU A 1 165 ? 11.631 6.907 -20.408 1.00 68.75 165 LEU A CA 1
ATOM 1291 C C . LEU A 1 165 ? 11.658 8.102 -21.393 1.00 68.75 165 LEU A C 1
ATOM 1293 O O . LEU A 1 165 ? 11.154 9.184 -21.105 1.00 68.75 165 LEU A O 1
ATOM 1297 N N . THR A 1 166 ? 12.301 7.943 -22.553 1.00 64.19 166 THR A N 1
ATOM 1298 C CA . THR A 1 166 ? 12.537 9.010 -23.552 1.00 64.19 166 THR A CA 1
ATOM 1299 C C . THR A 1 166 ? 11.499 9.044 -24.680 1.00 64.19 166 THR A C 1
ATOM 1301 O O . THR A 1 166 ? 11.713 9.674 -25.714 1.00 64.19 166 THR A O 1
ATOM 1304 N N . GLY A 1 167 ? 10.348 8.400 -24.484 1.00 61.81 167 GLY A N 1
ATOM 1305 C CA . GLY A 1 167 ? 9.264 8.315 -25.462 1.00 61.81 167 GLY A CA 1
ATOM 1306 C C . GLY A 1 167 ? 8.694 6.898 -25.551 1.00 61.81 167 GLY A C 1
ATOM 1307 O O . GLY A 1 167 ? 9.007 6.065 -24.703 1.00 61.81 167 GLY A O 1
ATOM 1308 N N . PRO A 1 168 ? 7.849 6.597 -26.554 1.00 55.62 168 PRO A N 1
ATOM 1309 C CA . PRO A 1 168 ? 7.341 5.245 -26.755 1.00 55.62 168 PRO A CA 1
ATOM 1310 C C . PRO A 1 168 ? 8.500 4.277 -27.015 1.00 55.62 168 PRO A C 1
ATOM 1312 O O . PRO A 1 168 ? 9.225 4.401 -28.008 1.00 55.62 168 PRO A O 1
ATOM 1315 N N . ASN A 1 169 ? 8.658 3.302 -26.123 1.00 54.94 169 ASN A N 1
ATOM 1316 C CA . ASN A 1 169 ? 9.641 2.241 -26.268 1.00 54.94 169 ASN A CA 1
ATOM 1317 C C . ASN A 1 169 ? 9.280 1.360 -27.471 1.00 54.94 169 ASN A C 1
ATOM 1319 O O . ASN A 1 169 ? 8.168 0.840 -27.580 1.00 54.94 169 ASN A O 1
ATOM 1323 N N . LYS A 1 170 ? 10.225 1.187 -28.402 1.00 52.31 170 LYS A N 1
ATOM 1324 C CA . LYS A 1 170 ? 10.061 0.252 -29.521 1.00 52.31 170 LYS A CA 1
ATOM 1325 C C . LYS A 1 170 ? 10.290 -1.161 -28.997 1.00 52.31 170 LYS A C 1
ATOM 1327 O O . LYS A 1 170 ? 11.428 -1.607 -28.896 1.00 52.31 170 LYS A O 1
ATOM 1332 N N . VAL A 1 171 ? 9.209 -1.844 -28.637 1.00 53.62 171 VAL A N 1
ATOM 1333 C CA . VAL A 1 171 ? 9.246 -3.265 -28.279 1.00 53.62 171 VAL A CA 1
ATOM 1334 C C . VAL A 1 171 ? 9.596 -4.068 -29.534 1.00 53.62 171 VAL A C 1
ATOM 1336 O O . VAL A 1 171 ? 8.867 -4.021 -30.525 1.00 53.62 171 VAL A O 1
ATOM 1339 N N . CYS A 1 172 ? 10.718 -4.784 -29.502 1.00 54.59 172 CYS A N 1
ATOM 1340 C CA . CYS A 1 172 ? 11.081 -5.746 -30.537 1.00 54.59 172 CYS A CA 1
ATOM 1341 C C . CYS A 1 172 ? 10.595 -7.129 -30.104 1.00 54.59 172 CYS A C 1
ATOM 1343 O O . CYS A 1 172 ? 10.931 -7.587 -29.012 1.00 54.59 172 CYS A O 1
ATOM 1345 N N . TRP A 1 173 ? 9.827 -7.793 -30.961 1.00 47.12 173 TRP A N 1
ATOM 1346 C CA . TRP A 1 173 ? 9.452 -9.189 -30.775 1.00 47.12 173 TRP A CA 1
ATOM 1347 C C . TRP A 1 173 ? 10.485 -10.064 -31.477 1.00 47.12 173 TRP A C 1
ATOM 1349 O O . TRP A 1 173 ? 10.864 -9.784 -32.614 1.00 47.12 173 TRP A O 1
ATOM 1359 N N . PHE A 1 174 ? 10.954 -11.106 -30.796 1.00 60.91 174 PHE A N 1
ATOM 1360 C CA . PHE A 1 174 ? 11.663 -12.192 -31.457 1.00 60.91 174 PHE A CA 1
ATOM 1361 C C . PHE A 1 174 ? 10.611 -13.226 -31.830 1.00 60.91 174 PHE A C 1
ATOM 1363 O O . PHE A 1 174 ? 10.062 -13.890 -30.950 1.00 60.91 174 PHE A O 1
ATOM 1370 N N . ASP A 1 175 ? 10.292 -13.313 -33.119 1.00 49.56 175 ASP A N 1
ATOM 1371 C CA . ASP A 1 175 ? 9.479 -14.411 -33.625 1.00 49.56 175 ASP A CA 1
ATOM 1372 C C . ASP A 1 175 ? 10.175 -15.733 -33.269 1.00 49.56 175 ASP A C 1
ATOM 1374 O O . ASP A 1 175 ? 11.399 -15.857 -33.380 1.00 49.56 175 ASP A O 1
ATOM 1378 N N . GLN A 1 176 ? 9.399 -16.701 -32.778 1.00 49.69 176 GLN A N 1
ATOM 1379 C CA . GLN A 1 176 ? 9.911 -18.031 -32.462 1.00 49.69 176 GLN A CA 1
ATOM 1380 C C . GLN A 1 176 ? 10.478 -18.670 -33.738 1.00 49.69 176 GLN A C 1
ATOM 1382 O O . GLN A 1 176 ? 9.783 -18.739 -34.753 1.00 49.69 176 GLN A O 1
ATOM 1387 N N . ALA A 1 177 ? 11.744 -19.090 -33.672 1.00 51.94 177 ALA A N 1
ATOM 1388 C CA . ALA A 1 177 ? 12.425 -19.842 -34.726 1.00 51.94 177 ALA A CA 1
ATOM 1389 C C . ALA A 1 177 ? 11.925 -21.290 -34.813 1.00 51.94 177 ALA A C 1
ATOM 1391 O O . ALA A 1 177 ? 11.607 -21.867 -33.746 1.00 51.94 177 ALA A O 1
#